Protein AF-A0A254S052-F1 (afdb_monomer)

Structure (mmCIF, N/CA/C/O backbone):
data_AF-A0A254S052-F1
#
_entry.id   AF-A0A254S052-F1
#
loop_
_atom_site.group_PDB
_atom_site.id
_atom_site.type_symbol
_atom_site.label_atom_id
_atom_site.label_alt_id
_atom_site.label_comp_id
_atom_site.label_asym_id
_atom_site.label_entity_id
_atom_site.label_seq_id
_atom_site.pdbx_PDB_ins_code
_atom_site.Cartn_x
_atom_s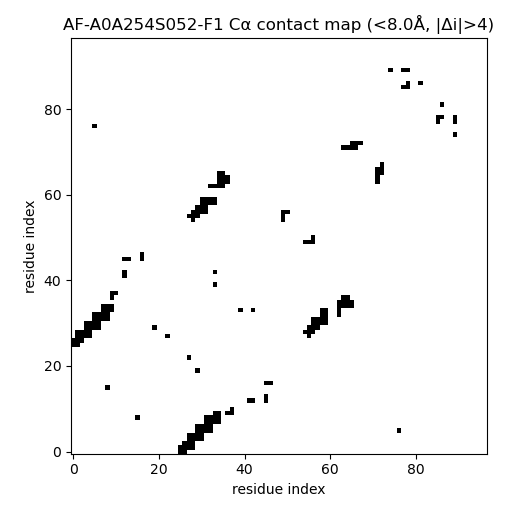ite.Cartn_y
_atom_site.Cartn_z
_atom_site.occupancy
_atom_site.B_iso_or_equiv
_atom_site.auth_seq_id
_atom_site.auth_comp_id
_atom_site.auth_asym_id
_atom_site.auth_atom_id
_atom_site.pdbx_PDB_model_num
ATOM 1 N N . MET A 1 1 ? -8.795 3.031 20.130 1.00 76.62 1 MET A N 1
ATOM 2 C CA . MET A 1 1 ? -7.618 3.847 19.743 1.00 76.62 1 MET A CA 1
ATOM 3 C C . MET A 1 1 ? -7.577 3.849 18.229 1.00 76.62 1 MET A C 1
ATOM 5 O O . MET A 1 1 ? -7.723 2.776 17.673 1.00 76.62 1 MET A O 1
ATOM 9 N N . ASN A 1 2 ? -7.426 5.002 17.571 1.00 86.44 2 ASN A N 1
ATOM 10 C CA . ASN A 1 2 ? -7.484 5.059 16.106 1.00 86.44 2 ASN A CA 1
ATOM 11 C C . ASN A 1 2 ? -6.074 5.030 15.511 1.00 86.44 2 ASN A C 1
ATOM 13 O O . ASN A 1 2 ? -5.246 5.867 15.873 1.00 86.44 2 ASN A O 1
ATOM 17 N N . ILE A 1 3 ? -5.806 4.083 14.610 1.00 90.19 3 ILE A N 1
ATOM 18 C CA . ILE A 1 3 ? -4.494 3.897 13.976 1.00 90.19 3 ILE A CA 1
ATOM 19 C C . ILE A 1 3 ? -4.668 3.843 12.460 1.00 90.19 3 ILE A C 1
ATOM 21 O O . ILE A 1 3 ? -5.500 3.103 11.947 1.00 90.19 3 ILE A O 1
ATOM 25 N N . ALA A 1 4 ? -3.848 4.607 11.740 1.00 91.00 4 ALA A N 1
ATOM 26 C CA . ALA A 1 4 ? -3.786 4.586 10.285 1.00 91.00 4 ALA A CA 1
ATOM 27 C C . ALA A 1 4 ? -2.476 3.937 9.811 1.00 91.00 4 ALA A C 1
ATOM 29 O O . ALA A 1 4 ? -1.396 4.507 9.961 1.00 91.00 4 ALA A O 1
ATOM 30 N N . PHE A 1 5 ? -2.576 2.762 9.201 1.00 92.12 5 PHE A N 1
ATOM 31 C CA . PHE A 1 5 ? -1.471 2.023 8.609 1.00 92.12 5 PHE A CA 1
ATOM 32 C C . PHE A 1 5 ? -1.298 2.411 7.140 1.00 92.12 5 PHE A C 1
ATOM 34 O O . PHE A 1 5 ? -2.215 2.260 6.337 1.00 92.12 5 PHE A O 1
ATOM 41 N N . LEU A 1 6 ? -0.106 2.876 6.767 1.00 92.94 6 LEU A N 1
ATOM 42 C CA . LEU A 1 6 ? 0.297 3.046 5.372 1.00 92.94 6 LEU A CA 1
ATOM 43 C C . LEU A 1 6 ? 1.216 1.887 4.988 1.00 92.94 6 LEU A C 1
ATOM 45 O O . LEU A 1 6 ? 2.326 1.785 5.505 1.00 92.94 6 LEU A O 1
ATOM 49 N N . ILE A 1 7 ? 0.760 1.022 4.085 1.00 93.44 7 ILE A N 1
ATOM 50 C CA . ILE A 1 7 ? 1.471 -0.202 3.707 1.00 93.44 7 ILE A CA 1
ATOM 51 C C . ILE A 1 7 ? 1.871 -0.108 2.234 1.00 93.44 7 ILE A C 1
ATOM 53 O O . ILE A 1 7 ? 1.021 0.081 1.366 1.00 93.44 7 ILE A O 1
ATOM 57 N N . SER A 1 8 ? 3.168 -0.250 1.948 1.00 93.81 8 SER A N 1
ATOM 58 C CA . SER A 1 8 ? 3.688 -0.388 0.584 1.00 93.81 8 SER A CA 1
ATOM 59 C C . SER A 1 8 ? 3.935 -1.855 0.263 1.00 93.81 8 SER A C 1
ATOM 61 O O . SER A 1 8 ? 4.650 -2.533 1.001 1.00 93.81 8 SER A O 1
ATOM 63 N N . VAL A 1 9 ? 3.373 -2.339 -0.841 1.00 95.00 9 VAL A N 1
ATOM 64 C CA . VAL A 1 9 ? 3.531 -3.721 -1.300 1.00 95.00 9 VAL A CA 1
ATOM 65 C C . VAL A 1 9 ? 3.858 -3.781 -2.787 1.00 95.00 9 VAL A C 1
ATOM 67 O O . VAL A 1 9 ? 3.458 -2.929 -3.578 1.00 95.00 9 VAL A O 1
ATOM 70 N N . TYR A 1 10 ? 4.579 -4.825 -3.179 1.00 94.19 10 TYR A N 1
ATOM 71 C CA . TYR A 1 10 ? 4.869 -5.126 -4.585 1.00 94.19 10 TYR A CA 1
ATOM 72 C C . TYR A 1 10 ? 4.836 -6.634 -4.887 1.00 94.19 10 TYR A C 1
ATOM 74 O O . TYR A 1 10 ? 5.060 -7.043 -6.020 1.00 94.19 10 TYR A O 1
ATOM 82 N N . LYS A 1 11 ? 4.591 -7.487 -3.887 1.00 93.44 11 LYS A N 1
ATOM 83 C CA . LYS A 1 11 ? 4.544 -8.944 -4.045 1.00 93.44 11 LYS A CA 1
ATOM 84 C C . LYS A 1 11 ? 3.634 -9.573 -2.995 1.00 93.44 11 LYS A C 1
ATOM 86 O O . LYS A 1 11 ? 3.364 -8.939 -1.981 1.00 93.44 11 LYS A O 1
ATOM 91 N N . ASP A 1 12 ? 3.227 -10.810 -3.265 1.00 94.12 12 ASP A N 1
ATOM 92 C CA . ASP A 1 12 ? 2.530 -11.715 -2.341 1.00 94.12 12 ASP A CA 1
ATOM 93 C C . ASP A 1 12 ? 1.259 -11.127 -1.676 1.00 94.12 12 ASP A C 1
ATOM 95 O O . ASP A 1 12 ? 1.276 -10.689 -0.521 1.00 94.12 12 ASP A O 1
ATOM 99 N N . PRO A 1 13 ? 0.114 -11.142 -2.385 1.00 94.19 13 PRO A N 1
ATOM 100 C CA . PRO A 1 13 ? -1.170 -10.723 -1.823 1.00 94.19 13 PRO A CA 1
ATOM 101 C C . PRO A 1 13 ? -1.612 -11.550 -0.602 1.00 94.19 13 PRO A C 1
ATOM 103 O O . PRO A 1 13 ? -2.269 -11.021 0.295 1.00 94.19 13 PRO A O 1
ATOM 106 N N . ALA A 1 14 ? -1.239 -12.832 -0.520 1.00 94.12 14 ALA A N 1
ATOM 107 C CA . ALA A 1 14 ? -1.617 -13.684 0.608 1.00 94.12 14 ALA A CA 1
ATOM 108 C C . ALA A 1 14 ? -0.922 -13.232 1.901 1.00 94.12 14 ALA A C 1
ATOM 110 O O . ALA A 1 14 ? -1.556 -13.166 2.961 1.00 94.12 14 ALA A O 1
ATOM 111 N N . GLN A 1 15 ? 0.354 -12.842 1.812 1.00 95.44 15 GLN A N 1
ATOM 112 C CA . GLN A 1 15 ? 1.068 -12.223 2.927 1.00 95.44 15 GLN A CA 1
ATOM 113 C C . GLN A 1 15 ? 0.400 -10.916 3.369 1.00 95.44 15 GLN A C 1
ATOM 115 O O . GLN A 1 15 ? 0.238 -10.706 4.574 1.00 95.44 15 GLN A O 1
ATOM 120 N N . LEU A 1 16 ? -0.009 -10.058 2.426 1.00 94.88 16 LEU A N 1
ATOM 121 C CA . LEU A 1 16 ? -0.705 -8.813 2.760 1.00 94.88 16 LEU A CA 1
ATOM 122 C C . LEU A 1 16 ? -2.016 -9.090 3.509 1.00 94.88 16 LEU A C 1
ATOM 124 O O . LEU A 1 16 ? -2.253 -8.481 4.552 1.00 94.88 16 LEU A O 1
ATOM 128 N N . LYS A 1 17 ? -2.826 -10.049 3.041 1.00 93.25 17 LYS A N 1
ATOM 129 C CA . LYS A 1 17 ? -4.052 -10.460 3.743 1.00 93.25 17 LYS A CA 1
ATOM 130 C C . LYS A 1 17 ? -3.753 -10.914 5.172 1.00 93.25 17 LYS A C 1
ATOM 132 O O . LYS A 1 17 ? -4.406 -10.468 6.113 1.00 93.25 17 LYS A O 1
ATOM 137 N N . ARG A 1 18 ? -2.733 -11.761 5.355 1.00 94.62 18 ARG A N 1
ATOM 138 C CA . ARG A 1 18 ? -2.329 -12.242 6.686 1.00 94.62 18 ARG A CA 1
ATOM 139 C C . ARG A 1 18 ? -1.893 -11.098 7.605 1.00 94.62 18 ARG A C 1
ATOM 141 O O . ARG A 1 18 ? -2.220 -11.123 8.786 1.00 94.62 18 ARG A O 1
ATOM 148 N N . LEU A 1 19 ? -1.178 -10.108 7.070 1.00 94.88 19 LEU A N 1
ATOM 149 C CA . LEU A 1 19 ? -0.753 -8.925 7.819 1.00 94.88 19 LEU A CA 1
ATOM 150 C C . LEU A 1 19 ? -1.949 -8.076 8.263 1.00 94.88 19 LEU A C 1
ATOM 152 O O . LEU A 1 19 ? -2.043 -7.739 9.438 1.00 94.88 19 LEU A O 1
ATOM 156 N N . ILE A 1 20 ? -2.870 -7.765 7.348 1.00 92.44 20 ILE A N 1
ATOM 157 C CA . ILE A 1 20 ? -4.077 -6.985 7.666 1.00 92.44 20 ILE A CA 1
ATOM 158 C C . ILE A 1 20 ? -4.895 -7.703 8.743 1.00 92.44 20 ILE A C 1
ATOM 160 O O . ILE A 1 20 ? -5.268 -7.085 9.735 1.00 92.44 20 ILE A O 1
ATOM 164 N N . ASN A 1 21 ? -5.082 -9.018 8.612 1.00 91.50 21 ASN A N 1
ATOM 165 C CA . ASN A 1 21 ? -5.823 -9.811 9.592 1.00 91.50 21 ASN A CA 1
ATOM 166 C C . ASN A 1 21 ? -5.180 -9.835 10.984 1.00 91.50 21 ASN A C 1
ATOM 168 O O . ASN A 1 21 ? -5.894 -9.998 11.969 1.00 91.50 21 ASN A O 1
ATOM 172 N N . ALA A 1 22 ? -3.856 -9.692 11.072 1.00 93.12 22 ALA A N 1
ATOM 173 C CA . ALA A 1 22 ? -3.142 -9.628 12.346 1.00 93.12 22 ALA A CA 1
ATOM 174 C C . ALA A 1 22 ? -3.179 -8.230 12.986 1.00 93.12 22 ALA A C 1
ATOM 176 O O . ALA A 1 22 ? -3.012 -8.112 14.196 1.00 93.12 22 ALA A O 1
ATOM 177 N N . LEU A 1 23 ? -3.355 -7.180 12.179 1.00 91.81 23 LEU A N 1
ATOM 178 C CA . LEU A 1 23 ? -3.343 -5.786 12.631 1.00 91.81 23 LEU A CA 1
ATOM 179 C C . LEU A 1 23 ? -4.742 -5.199 12.841 1.00 91.81 23 LEU A C 1
ATOM 181 O O . LEU A 1 23 ? -4.866 -4.165 13.490 1.00 91.81 23 LEU A O 1
ATOM 185 N N . GLN A 1 24 ? -5.775 -5.796 12.247 1.00 89.38 24 GLN A N 1
ATOM 186 C CA . GLN A 1 24 ? -7.137 -5.277 12.326 1.00 89.38 24 GLN A CA 1
ATOM 187 C C . GLN A 1 24 ? -7.679 -5.293 13.762 1.00 89.38 24 GLN A C 1
ATOM 189 O O . GLN A 1 24 ? -7.416 -6.199 14.551 1.00 89.38 24 GLN A O 1
ATOM 194 N N . GLY A 1 25 ? -8.482 -4.284 14.070 1.00 86.62 25 GLY A N 1
ATOM 195 C CA . GLY A 1 25 ? -9.165 -4.086 15.342 1.00 86.62 25 GLY A CA 1
ATOM 196 C C . GLY A 1 25 ? -9.905 -2.751 15.316 1.00 86.62 25 GLY A C 1
ATOM 197 O O . GLY A 1 25 ? -9.784 -1.993 14.346 1.00 86.62 25 GLY A O 1
ATOM 198 N N . ASP A 1 26 ? -10.647 -2.443 16.375 1.00 85.88 26 ASP A N 1
ATOM 199 C CA . ASP A 1 26 ? -11.459 -1.226 16.449 1.00 85.88 26 ASP A CA 1
ATOM 200 C C . ASP A 1 26 ? -10.623 0.044 16.218 1.00 85.88 26 ASP A C 1
ATOM 202 O O . ASP A 1 26 ? -9.646 0.307 16.924 1.00 85.88 26 ASP A O 1
ATOM 206 N N . GLY A 1 27 ? -11.020 0.848 15.224 1.00 84.94 27 GLY A N 1
ATOM 207 C CA . GLY A 1 27 ? -10.337 2.096 14.856 1.00 84.94 27 GLY A CA 1
ATOM 208 C C . GLY A 1 27 ? -9.097 1.928 13.966 1.00 84.94 27 GLY A C 1
ATOM 209 O O . GLY A 1 27 ? -8.342 2.887 13.786 1.00 84.94 27 GLY A O 1
ATOM 210 N N . SER A 1 28 ? -8.857 0.735 13.413 1.00 88.56 28 SER A N 1
ATOM 211 C CA . SER A 1 28 ? -7.755 0.490 12.473 1.00 88.56 28 SER A CA 1
ATOM 212 C C . SER A 1 28 ? -8.147 0.832 11.035 1.00 88.56 28 SER A C 1
ATOM 214 O O . SER A 1 28 ? -9.139 0.326 10.515 1.00 88.56 28 SER A O 1
ATOM 216 N N . HIS A 1 29 ? -7.329 1.646 10.370 1.00 89.12 29 HIS A N 1
ATOM 217 C CA . HIS A 1 29 ? -7.491 2.037 8.970 1.00 89.12 29 HIS A CA 1
ATOM 218 C C . HIS A 1 29 ? -6.235 1.692 8.171 1.00 89.12 29 HIS A C 1
ATOM 220 O O . HIS A 1 29 ? -5.122 1.974 8.603 1.00 89.12 29 HIS A O 1
ATOM 226 N N . PHE A 1 30 ? -6.395 1.136 6.979 1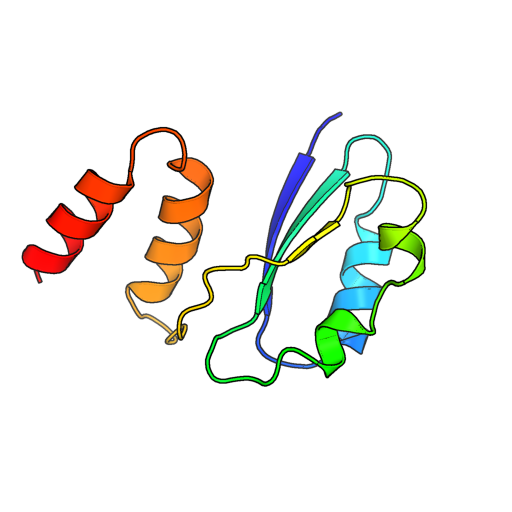.00 90.31 30 PHE A N 1
ATOM 227 C CA . PHE A 1 30 ? -5.331 0.621 6.131 1.00 90.31 30 PHE A CA 1
ATOM 228 C C . PHE A 1 30 ? -5.335 1.348 4.787 1.00 90.31 30 PHE A C 1
ATOM 230 O O . PHE A 1 30 ? -6.322 1.343 4.055 1.00 90.31 30 PHE A O 1
ATOM 237 N N . PHE A 1 31 ? -4.201 1.944 4.440 1.00 91.50 31 PHE A N 1
ATOM 238 C CA . PHE A 1 31 ? -3.937 2.576 3.156 1.00 91.50 31 PHE A CA 1
ATOM 239 C C . PHE A 1 31 ? -2.881 1.764 2.422 1.00 91.50 31 PHE A C 1
ATOM 241 O O . PHE A 1 31 ? -1.712 1.752 2.814 1.00 91.50 31 PHE A O 1
ATOM 248 N N . ILE A 1 32 ? -3.289 1.083 1.357 1.00 92.06 32 ILE A N 1
ATOM 249 C CA . ILE A 1 32 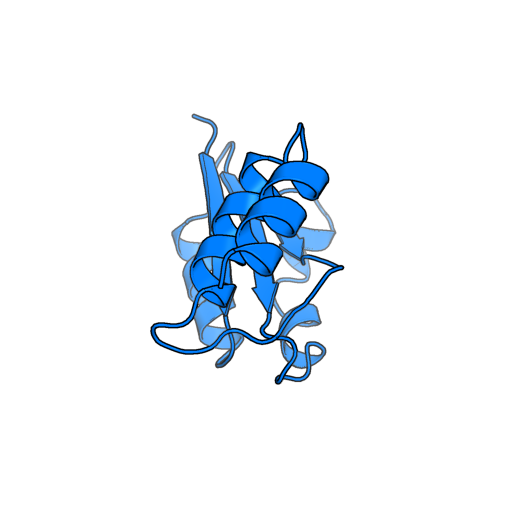? -2.436 0.147 0.634 1.00 92.06 32 ILE A CA 1
ATOM 250 C C . ILE A 1 32 ? -1.936 0.794 -0.652 1.00 92.06 32 ILE A C 1
ATOM 252 O O . ILE A 1 32 ? -2.704 1.105 -1.565 1.00 92.06 32 ILE A O 1
ATOM 256 N N . HIS A 1 33 ? -0.625 0.973 -0.747 1.00 93.62 33 HIS A N 1
ATOM 257 C CA . HIS A 1 33 ? 0.045 1.310 -1.992 1.00 93.62 33 HIS A CA 1
ATOM 258 C C . HIS A 1 33 ? 0.605 0.046 -2.626 1.00 93.62 33 HIS A C 1
ATOM 260 O O . HIS A 1 33 ? 1.510 -0.579 -2.080 1.00 93.62 33 HIS A O 1
ATOM 266 N N . VAL A 1 34 ? 0.074 -0.301 -3.795 1.00 94.31 34 VAL A N 1
ATOM 267 C CA . VAL A 1 34 ? 0.663 -1.322 -4.660 1.00 94.31 34 VAL A CA 1
ATOM 268 C C . VAL A 1 34 ? 1.604 -0.626 -5.637 1.00 94.31 34 VAL A C 1
ATOM 270 O O . VAL A 1 34 ? 1.209 0.339 -6.302 1.00 94.31 34 VAL A O 1
ATOM 273 N N . ASP A 1 35 ? 2.846 -1.099 -5.731 1.00 94.44 35 ASP A N 1
ATOM 274 C CA . ASP A 1 35 ? 3.826 -0.565 -6.676 1.00 94.44 35 ASP A CA 1
ATOM 275 C C . ASP A 1 35 ? 3.248 -0.555 -8.105 1.00 94.44 35 ASP A C 1
ATOM 277 O O . ASP A 1 35 ? 2.616 -1.511 -8.558 1.00 94.44 35 ASP A O 1
ATOM 281 N N . LYS A 1 36 ? 3.447 0.550 -8.836 1.00 94.62 36 LYS A N 1
ATOM 282 C CA . LYS A 1 36 ? 2.936 0.700 -10.210 1.00 94.62 36 LYS A CA 1
ATOM 283 C C . LYS A 1 36 ? 3.515 -0.331 -11.184 1.00 94.62 36 LYS A C 1
ATOM 285 O O . LYS A 1 36 ? 2.884 -0.602 -12.199 1.00 94.62 36 LYS A O 1
ATOM 290 N N . LYS A 1 37 ? 4.695 -0.882 -10.895 1.00 94.25 37 LYS A N 1
ATOM 291 C CA . LYS A 1 37 ? 5.350 -1.916 -11.711 1.00 94.25 37 LYS A CA 1
ATOM 292 C C . LYS A 1 37 ? 4.625 -3.265 -11.661 1.00 94.25 37 LYS A C 1
ATOM 294 O O . LYS A 1 37 ? 4.984 -4.155 -12.419 1.00 94.25 37 LYS A O 1
ATOM 299 N N . VAL A 1 38 ? 3.654 -3.426 -10.762 1.00 93.56 38 VAL A N 1
ATOM 300 C CA . VAL A 1 38 ? 2.986 -4.699 -10.484 1.00 93.56 38 VAL A CA 1
ATOM 301 C C . VAL A 1 38 ? 1.506 -4.591 -10.844 1.00 93.56 38 VAL A C 1
ATOM 303 O O . VAL A 1 38 ? 0.880 -3.536 -10.669 1.00 93.56 38 VAL A O 1
ATOM 306 N N . ASP A 1 39 ? 0.943 -5.679 -11.367 1.00 92.19 39 ASP A N 1
ATOM 307 C CA . ASP A 1 39 ? -0.497 -5.785 -11.576 1.00 92.19 39 ASP A CA 1
ATOM 308 C C . ASP A 1 39 ? -1.224 -5.763 -10.223 1.00 92.19 39 ASP A C 1
ATOM 310 O O . ASP A 1 39 ? -0.863 -6.461 -9.277 1.00 92.19 39 ASP A O 1
ATOM 314 N N . ILE A 1 40 ? -2.242 -4.913 -10.124 1.00 93.12 40 ILE A N 1
ATOM 315 C CA . ILE A 1 40 ? -3.021 -4.739 -8.901 1.00 93.12 40 ILE A CA 1
ATOM 316 C C . ILE A 1 40 ? -4.123 -5.793 -8.771 1.00 93.12 40 ILE A C 1
ATOM 318 O O . ILE A 1 40 ? -4.618 -6.005 -7.667 1.00 93.12 40 ILE A O 1
ATOM 322 N N . SER A 1 41 ? -4.503 -6.467 -9.859 1.00 92.19 41 SER A N 1
ATOM 323 C CA . SER A 1 41 ? -5.681 -7.341 -9.907 1.00 92.19 41 SER A CA 1
ATOM 324 C C . SER A 1 41 ? -5.679 -8.397 -8.797 1.00 92.19 41 SER A C 1
ATOM 326 O O . SER A 1 41 ? -6.677 -8.565 -8.098 1.00 92.19 41 SER A O 1
ATOM 328 N N . SER A 1 42 ? -4.527 -9.027 -8.543 1.00 90.94 42 SER A N 1
ATOM 329 C CA . SER A 1 42 ? -4.370 -10.027 -7.479 1.00 90.94 42 SER A CA 1
ATOM 330 C C . SER A 1 42 ? -4.497 -9.451 -6.064 1.00 90.94 42 SER A C 1
ATOM 332 O O . SER A 1 42 ? -4.828 -10.178 -5.135 1.00 90.94 42 SER A O 1
ATOM 334 N N . PHE A 1 43 ? -4.219 -8.1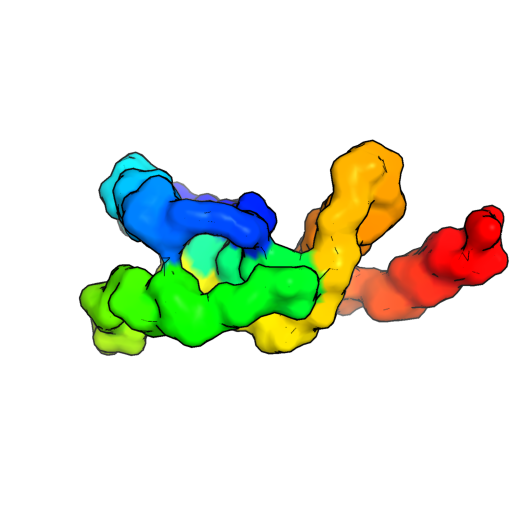59 -5.879 1.00 91.44 43 PHE A N 1
ATOM 335 C CA . PHE A 1 43 ? -4.400 -7.464 -4.604 1.00 91.44 43 PHE A CA 1
ATOM 336 C C . PHE A 1 43 ? -5.851 -7.010 -4.414 1.00 91.44 43 PHE A C 1
ATOM 338 O O . PHE A 1 43 ? -6.370 -7.078 -3.312 1.00 91.44 43 PHE A O 1
ATOM 345 N N . LEU A 1 44 ? -6.556 -6.612 -5.472 1.00 88.75 44 LEU A N 1
ATOM 346 C CA . LEU A 1 44 ? -7.969 -6.226 -5.349 1.00 88.75 44 LEU A CA 1
ATOM 347 C C . LEU A 1 44 ? -8.883 -7.401 -4.976 1.00 88.75 44 LEU A C 1
ATOM 349 O O . LEU A 1 44 ? -9.963 -7.197 -4.439 1.00 88.75 44 LEU A O 1
ATOM 353 N N . GLN A 1 45 ? -8.450 -8.627 -5.265 1.00 87.75 45 GLN A N 1
ATOM 354 C CA . GLN A 1 45 ? -9.199 -9.843 -4.951 1.00 87.75 45 GLN A CA 1
ATOM 355 C C . GLN A 1 45 ? -8.979 -10.344 -3.518 1.00 87.75 45 GLN A C 1
ATOM 357 O O . GLN A 1 45 ? -9.730 -11.204 -3.054 1.00 87.75 45 GLN A O 1
ATOM 362 N N . ILE A 1 46 ? -7.960 -9.844 -2.808 1.00 82.19 46 ILE A N 1
ATOM 363 C CA . ILE A 1 46 ? -7.783 -10.187 -1.396 1.00 82.19 46 ILE A CA 1
ATOM 364 C C . ILE A 1 46 ? -8.674 -9.298 -0.531 1.00 82.19 46 ILE A C 1
ATOM 366 O O . ILE A 1 46 ? -8.928 -8.145 -0.861 1.00 82.19 46 ILE A O 1
ATOM 370 N N . CYS A 1 47 ? -9.096 -9.833 0.613 1.00 74.44 47 CYS A N 1
ATOM 371 C CA . CYS A 1 47 ? -9.887 -9.108 1.608 1.00 74.44 47 CYS A CA 1
ATOM 372 C C . CYS A 1 47 ? -11.288 -8.629 1.136 1.00 74.44 47 CYS A C 1
ATOM 374 O O . CYS A 1 47 ? -11.669 -7.513 1.495 1.00 74.44 47 CYS A O 1
ATOM 376 N N . PRO A 1 48 ? -12.090 -9.430 0.393 1.00 74.38 48 PRO A N 1
ATOM 377 C CA . PRO A 1 48 ? -13.460 -9.048 0.010 1.00 74.38 48 PRO A CA 1
ATOM 378 C C . PRO A 1 48 ? -14.337 -8.669 1.212 1.00 74.38 48 PRO A C 1
ATOM 380 O O . PRO A 1 48 ? -15.164 -7.767 1.114 1.00 74.38 48 PRO A O 1
ATOM 383 N N . GLU A 1 49 ? -14.107 -9.302 2.362 1.00 68.12 49 GLU A N 1
ATOM 384 C CA . GLU A 1 49 ? -14.802 -9.035 3.620 1.00 68.12 49 GLU A CA 1
ATOM 385 C C . GLU A 1 49 ? -14.617 -7.591 4.133 1.00 68.12 49 GLU A C 1
ATOM 387 O O . GLU A 1 49 ? -15.521 -7.029 4.744 1.00 68.12 49 GLU A O 1
ATOM 392 N N . PHE A 1 50 ? -13.491 -6.941 3.818 1.00 66.06 50 PHE A N 1
ATOM 393 C CA . PHE A 1 50 ? -13.214 -5.560 4.235 1.00 66.06 50 PHE A CA 1
ATOM 394 C C . PHE A 1 50 ? -13.869 -4.515 3.329 1.00 66.06 50 PHE A C 1
ATOM 396 O O . PHE A 1 50 ? -13.895 -3.337 3.674 1.00 66.06 50 PHE A O 1
ATOM 403 N N . HIS A 1 51 ? -14.385 -4.921 2.168 1.00 60.56 51 HIS A N 1
ATOM 404 C CA . HIS A 1 51 ? -15.074 -4.019 1.249 1.00 60.56 51 HIS A CA 1
ATOM 405 C C . HIS A 1 51 ? -16.564 -3.854 1.582 1.00 60.56 51 HIS A C 1
ATOM 407 O O . HIS A 1 51 ? -17.163 -2.872 1.150 1.00 60.56 51 HIS A O 1
ATOM 413 N N . ALA A 1 52 ? -17.151 -4.793 2.334 1.00 52.94 52 ALA A N 1
ATOM 414 C CA . ALA A 1 52 ? -18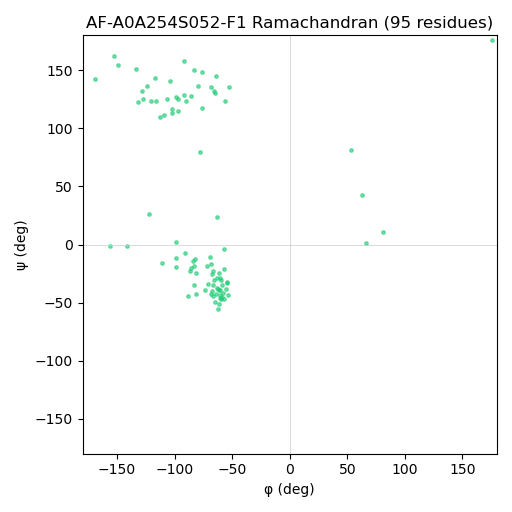.587 -4.842 2.598 1.00 52.94 52 ALA A CA 1
ATOM 415 C C . ALA A 1 52 ? -19.015 -4.034 3.835 1.00 52.94 52 ALA A C 1
ATOM 417 O O . ALA A 1 52 ? -19.988 -3.291 3.755 1.00 52.94 52 ALA A O 1
ATOM 418 N N . ASP A 1 53 ? -18.276 -4.141 4.947 1.00 49.31 53 ASP A N 1
ATOM 419 C CA . ASP A 1 53 ? -18.812 -3.728 6.255 1.00 49.31 53 ASP A CA 1
ATOM 420 C C . ASP A 1 53 ? -18.184 -2.476 6.877 1.00 49.31 53 ASP A C 1
ATOM 422 O O . ASP A 1 53 ? -18.779 -1.908 7.788 1.00 49.31 53 ASP A O 1
ATOM 426 N N . ASN A 1 54 ? -17.020 -1.992 6.428 1.00 50.16 54 ASN A N 1
ATOM 427 C CA . ASN A 1 54 ? -16.466 -0.718 6.906 1.00 50.16 54 ASN A CA 1
ATOM 428 C C . ASN A 1 54 ? -15.270 -0.266 6.058 1.00 50.16 54 ASN A C 1
ATOM 430 O O . ASN A 1 54 ? -14.431 -1.077 5.684 1.00 50.16 54 ASN A O 1
ATOM 434 N N . GLN A 1 55 ? -15.149 1.047 5.821 1.00 59.38 55 GLN A N 1
ATOM 435 C CA . GLN A 1 55 ? -14.108 1.738 5.026 1.00 59.38 55 GLN A CA 1
ATOM 436 C C . GLN A 1 55 ? -12.666 1.614 5.579 1.00 59.38 55 GLN A C 1
ATOM 438 O O . GLN A 1 55 ? -11.800 2.457 5.332 1.00 59.38 55 GLN A O 1
ATOM 443 N N . SER A 1 56 ? -12.384 0.576 6.357 1.00 76.69 56 SER A N 1
ATOM 444 C CA . SER A 1 56 ? -11.126 0.330 7.050 1.00 76.69 56 SER A CA 1
ATOM 445 C C . SER A 1 56 ? -9.980 0.009 6.097 1.00 76.69 56 SER A C 1
ATOM 447 O O . SER A 1 56 ? -8.837 0.106 6.513 1.00 76.69 56 SER A O 1
ATOM 449 N N . LEU A 1 57 ? -10.237 -0.353 4.835 1.00 87.75 57 LEU A N 1
ATOM 450 C CA . LEU A 1 57 ? -9.201 -0.672 3.851 1.00 87.75 57 LEU A CA 1
ATOM 451 C C . LEU A 1 57 ? -9.391 0.144 2.571 1.00 87.75 57 LEU A C 1
ATOM 453 O O . LEU A 1 57 ? -10.442 0.116 1.940 1.00 87.75 57 LEU A O 1
ATOM 457 N N . THR A 1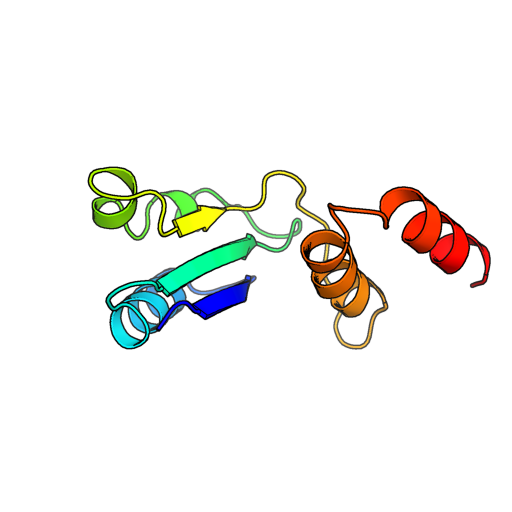 58 ? -8.350 0.869 2.166 1.00 88.69 58 THR A N 1
ATOM 458 C CA . THR A 1 58 ? -8.339 1.700 0.957 1.00 88.69 58 THR A CA 1
ATOM 459 C C . THR A 1 58 ? -7.078 1.443 0.139 1.00 88.69 58 THR A C 1
ATOM 461 O O . THR A 1 58 ? -5.962 1.673 0.609 1.00 88.69 58 THR A O 1
ATOM 464 N N . TYR A 1 59 ? -7.241 1.038 -1.120 1.00 89.25 59 TYR A N 1
ATOM 465 C CA . TYR A 1 59 ? -6.148 1.020 -2.094 1.00 89.25 59 TYR A CA 1
ATOM 466 C C . TYR A 1 59 ? -5.904 2.425 -2.652 1.00 89.25 59 TYR A C 1
ATOM 468 O O . TYR A 1 59 ? -6.841 3.147 -2.987 1.00 89.25 59 TYR A O 1
ATOM 476 N N . LEU A 1 60 ? -4.640 2.835 -2.768 1.00 88.94 60 LEU A N 1
ATOM 477 C CA . LEU A 1 60 ? -4.300 4.145 -3.322 1.00 88.94 60 LEU A CA 1
ATOM 478 C C . LEU A 1 60 ? -4.450 4.153 -4.850 1.00 88.94 60 LEU A C 1
ATOM 480 O O . LEU A 1 60 ? -3.689 3.487 -5.553 1.00 88.94 60 LEU A O 1
ATOM 484 N N . GLU A 1 61 ? -5.359 4.983 -5.366 1.00 85.19 61 GLU A N 1
ATOM 485 C CA . GLU A 1 61 ? -5.592 5.150 -6.810 1.00 85.19 61 GLU A CA 1
ATOM 486 C C . GLU A 1 61 ? -4.336 5.638 -7.555 1.00 85.19 61 GLU A C 1
ATOM 488 O O . GLU A 1 61 ? -3.927 5.082 -8.578 1.00 85.19 61 GLU A O 1
ATOM 493 N N . LYS A 1 62 ? -3.667 6.671 -7.019 1.00 86.94 62 LYS A N 1
ATOM 494 C CA . LYS A 1 62 ? -2.442 7.243 -7.601 1.00 86.94 62 LYS A CA 1
ATOM 495 C C . LYS A 1 62 ? -1.221 6.366 -7.287 1.00 86.94 62 LYS A C 1
ATOM 497 O O . LYS A 1 62 ? -0.404 6.697 -6.422 1.00 86.94 62 LYS A O 1
ATOM 502 N N . ARG A 1 63 ? -1.053 5.276 -8.040 1.00 90.69 63 ARG A N 1
ATOM 503 C CA . ARG A 1 63 ? 0.133 4.399 -7.979 1.00 90.69 63 ARG A CA 1
ATOM 504 C C . ARG A 1 63 ? 1.345 5.015 -8.685 1.00 90.69 63 ARG A C 1
ATOM 506 O O . ARG A 1 63 ? 1.225 5.740 -9.672 1.00 90.69 63 ARG A O 1
ATOM 513 N N . PHE A 1 64 ? 2.541 4.712 -8.194 1.00 91.50 64 PHE A N 1
ATOM 514 C CA . PHE A 1 64 ? 3.817 5.125 -8.796 1.00 91.50 64 PHE A CA 1
ATOM 515 C C . PHE A 1 64 ? 4.892 4.069 -8.502 1.00 91.50 64 PHE A C 1
ATOM 517 O O . PHE A 1 64 ? 4.733 3.322 -7.534 1.00 91.50 64 PHE A O 1
ATOM 524 N N . PRO A 1 65 ? 5.942 3.957 -9.337 1.00 92.62 65 PRO A N 1
ATOM 525 C CA . PRO A 1 65 ? 6.993 2.973 -9.115 1.00 92.62 65 PRO A CA 1
ATOM 526 C C . PRO A 1 65 ? 7.796 3.336 -7.866 1.00 92.62 65 PRO A C 1
ATOM 528 O O . PRO A 1 65 ? 8.163 4.502 -7.682 1.00 92.62 65 PRO A O 1
ATOM 531 N N . VAL A 1 66 ? 8.077 2.344 -7.023 1.00 90.81 66 VAL A N 1
ATOM 532 C CA . VAL A 1 66 ? 8.936 2.497 -5.849 1.00 90.81 66 VAL A CA 1
ATOM 533 C C . VAL A 1 66 ? 10.274 1.822 -6.124 1.00 90.81 66 VAL A C 1
ATOM 535 O O . VAL A 1 66 ? 10.363 0.652 -6.500 1.00 90.81 66 VAL A O 1
ATOM 538 N N . TYR A 1 67 ? 11.342 2.594 -5.965 1.00 89.94 67 TYR A N 1
ATOM 539 C CA . TYR A 1 67 ? 12.716 2.137 -6.090 1.00 89.94 67 TYR A CA 1
ATOM 540 C C . TYR A 1 67 ? 13.337 1.981 -4.710 1.00 89.94 67 TYR A C 1
ATOM 542 O O . TYR A 1 67 ? 13.109 2.785 -3.799 1.00 89.94 67 TYR A O 1
ATOM 550 N N . TRP A 1 68 ? 14.123 0.924 -4.554 1.00 87.31 68 TRP A N 1
ATOM 551 C CA . TRP A 1 68 ? 14.870 0.691 -3.331 1.00 87.31 68 TRP A CA 1
ATOM 552 C C . TRP A 1 68 ? 15.929 1.789 -3.151 1.00 87.31 68 TRP A C 1
ATOM 554 O O . TRP A 1 68 ? 16.587 2.160 -4.117 1.00 87.31 68 TRP A O 1
ATOM 564 N N . GLY A 1 69 ? 16.013 2.384 -1.957 1.00 86.12 69 GLY A N 1
ATOM 565 C CA . GLY A 1 69 ? 16.869 3.548 -1.681 1.00 86.12 69 GLY A CA 1
ATOM 566 C C . GLY A 1 69 ? 16.482 4.845 -2.412 1.00 86.12 69 GLY A C 1
ATOM 567 O O . GLY A 1 69 ? 17.161 5.853 -2.262 1.00 86.12 69 GLY A O 1
ATOM 568 N N . GLY A 1 70 ? 15.404 4.846 -3.205 1.00 86.12 70 GLY A N 1
ATOM 569 C CA . GLY A 1 70 ? 15.010 5.985 -4.031 1.00 86.12 70 GLY A CA 1
ATOM 570 C C . GLY A 1 70 ? 14.028 6.943 -3.353 1.00 86.12 70 GLY A C 1
ATOM 571 O O . GLY A 1 70 ? 13.223 6.558 -2.499 1.00 86.12 70 GLY A O 1
ATOM 572 N N . PHE A 1 71 ? 13.994 8.190 -3.836 1.00 86.38 71 PHE A N 1
ATOM 573 C CA . PHE A 1 71 ? 13.088 9.248 -3.357 1.00 86.38 71 PHE A CA 1
ATOM 574 C C . PHE A 1 71 ? 11.593 8.887 -3.450 1.00 86.38 71 PHE A C 1
ATOM 576 O O . PHE A 1 71 ? 10.753 9.426 -2.729 1.00 86.38 71 PHE A O 1
ATOM 583 N N . SER A 1 72 ? 11.236 7.926 -4.305 1.00 83.44 72 SER A N 1
ATOM 584 C CA . SER A 1 72 ? 9.880 7.379 -4.398 1.00 83.44 72 SER A CA 1
ATOM 585 C C . SER A 1 72 ? 9.338 6.868 -3.058 1.00 83.44 72 SER A C 1
ATOM 587 O O . SER A 1 72 ? 8.142 7.004 -2.813 1.00 83.44 72 SER A O 1
ATOM 589 N N . GLN A 1 73 ? 10.185 6.328 -2.173 1.00 84.06 73 GLN A N 1
ATOM 590 C CA . GLN A 1 73 ? 9.737 5.859 -0.854 1.00 84.06 73 GLN A CA 1
ATOM 591 C C . GLN A 1 73 ? 9.279 7.027 0.027 1.00 84.06 73 GLN A C 1
ATOM 593 O O . GLN A 1 73 ? 8.192 6.992 0.598 1.00 84.06 73 GLN A O 1
ATOM 598 N N . PHE A 1 74 ? 10.045 8.118 0.048 1.00 85.75 74 PHE A N 1
ATOM 599 C CA . PHE A 1 74 ? 9.657 9.347 0.744 1.00 85.75 74 PHE A CA 1
ATOM 600 C C . PHE A 1 74 ? 8.401 9.970 0.142 1.00 85.75 74 PHE A C 1
ATOM 602 O O . PHE A 1 74 ? 7.535 10.452 0.871 1.00 85.75 74 PHE A O 1
ATOM 609 N N . LYS A 1 75 ? 8.254 9.910 -1.187 1.00 82.12 75 LYS A N 1
ATOM 610 C CA . LYS A 1 75 ? 7.060 10.399 -1.885 1.00 82.12 75 LYS A CA 1
ATOM 611 C C . LYS A 1 75 ? 5.786 9.691 -1.421 1.00 82.12 75 LYS A C 1
ATOM 613 O O . LYS A 1 75 ? 4.742 10.339 -1.359 1.00 82.12 75 LYS A O 1
ATOM 618 N N . LEU A 1 76 ? 5.860 8.401 -1.084 1.00 81.62 76 LEU A N 1
ATOM 619 C CA . LEU A 1 76 ? 4.729 7.644 -0.542 1.00 81.62 76 LEU A CA 1
ATOM 620 C C . LEU A 1 76 ? 4.246 8.223 0.784 1.00 81.62 76 LEU A C 1
ATOM 622 O O . LEU A 1 76 ? 3.063 8.528 0.931 1.00 81.62 76 LEU A O 1
ATOM 626 N N . ILE A 1 77 ? 5.186 8.423 1.705 1.00 79.44 77 ILE A N 1
ATOM 627 C CA . ILE A 1 77 ? 4.922 8.988 3.026 1.00 79.44 77 ILE A CA 1
ATOM 628 C C . ILE A 1 77 ? 4.388 10.418 2.856 1.00 79.44 77 ILE A C 1
ATOM 630 O O . ILE A 1 77 ? 3.267 10.724 3.260 1.00 79.44 77 ILE A O 1
ATOM 634 N N . ALA A 1 78 ? 5.126 11.280 2.154 1.00 76.50 78 ALA A N 1
ATOM 635 C CA . ALA A 1 78 ? 4.778 12.689 1.992 1.00 76.50 78 ALA A CA 1
ATOM 636 C C . ALA A 1 78 ? 3.393 12.906 1.357 1.00 76.50 78 ALA A C 1
ATOM 638 O O . ALA A 1 78 ? 2.635 13.753 1.826 1.00 76.50 78 ALA A O 1
ATOM 639 N N . ARG A 1 79 ? 3.026 12.130 0.324 1.00 71.88 79 ARG A N 1
ATOM 640 C CA . ARG A 1 79 ? 1.729 12.280 -0.361 1.00 71.88 79 ARG A CA 1
ATOM 641 C C . ARG A 1 79 ? 0.538 12.021 0.545 1.00 71.88 79 ARG A C 1
ATOM 643 O O . ARG A 1 79 ? -0.470 12.702 0.391 1.00 71.88 79 ARG A O 1
ATOM 650 N N . LYS A 1 80 ? 0.626 11.042 1.450 1.00 68.81 80 LYS A N 1
ATOM 651 C CA . LYS A 1 80 ? -0.497 10.723 2.336 1.00 68.81 80 LYS A CA 1
ATOM 652 C C . LYS A 1 80 ? -0.554 11.666 3.530 1.00 68.81 80 LYS A C 1
ATOM 654 O O . LYS A 1 80 ? -1.630 12.153 3.854 1.00 68.81 80 LYS A O 1
ATOM 659 N N . PHE A 1 81 ? 0.593 11.969 4.138 1.00 63.50 81 PHE A N 1
ATOM 660 C CA . PHE A 1 81 ? 0.643 12.884 5.282 1.00 63.50 81 PHE A CA 1
ATOM 661 C C . PHE A 1 81 ? 0.253 14.307 4.917 1.00 63.50 81 PHE A C 1
ATOM 663 O O . PHE A 1 81 ? -0.301 15.035 5.736 1.00 63.50 81 PHE A O 1
ATOM 670 N N . ALA A 1 82 ? 0.519 14.704 3.681 1.00 53.28 82 ALA A N 1
ATOM 671 C CA . ALA A 1 82 ? 0.259 16.053 3.263 1.00 53.28 82 ALA A CA 1
ATOM 672 C C . ALA A 1 82 ? -0.684 16.139 2.063 1.00 53.28 82 ALA A C 1
ATOM 674 O O . ALA A 1 82 ? -0.790 17.190 1.449 1.00 53.28 82 ALA A O 1
ATOM 675 N N . SER A 1 83 ? -1.557 15.153 1.843 1.00 54.28 83 SER A N 1
ATOM 676 C CA . SER A 1 83 ? -2.784 15.387 1.062 1.00 54.28 83 SER A CA 1
ATOM 677 C C . SER A 1 83 ? -3.672 16.511 1.637 1.00 54.28 83 SER A C 1
ATOM 679 O O . SER A 1 83 ? -4.642 16.887 0.997 1.00 54.28 83 SER A O 1
ATOM 681 N N . ASN A 1 84 ? -3.312 17.106 2.786 1.00 51.25 84 ASN A N 1
ATOM 682 C CA . ASN A 1 84 ? -3.824 18.403 3.241 1.00 51.25 84 ASN A CA 1
ATOM 683 C C . ASN A 1 84 ? 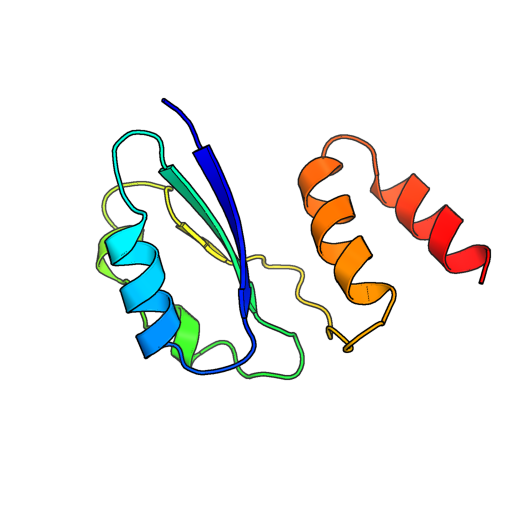-3.051 19.653 2.727 1.00 51.25 84 ASN A C 1
ATOM 685 O O . ASN A 1 84 ? -3.653 20.720 2.706 1.00 51.25 84 ASN A O 1
ATOM 689 N N . LYS A 1 85 ? -1.764 19.587 2.311 1.00 45.41 85 LYS A N 1
ATOM 690 C CA . LYS A 1 85 ? -0.934 20.748 1.856 1.00 45.41 85 LYS A CA 1
ATOM 691 C C . LYS A 1 85 ? 0.276 20.479 0.898 1.00 45.41 85 LYS A C 1
ATOM 693 O O . LYS A 1 85 ? 0.947 21.437 0.521 1.00 45.41 85 LYS A O 1
ATOM 698 N N . SER A 1 86 ? 0.625 19.252 0.481 1.00 53.25 86 SER A N 1
ATOM 699 C CA . SER A 1 86 ? 1.959 18.896 -0.073 1.00 53.25 86 SER A CA 1
ATOM 700 C C . SER A 1 86 ? 2.144 18.807 -1.572 1.00 53.25 86 SER A C 1
ATOM 702 O O . SER A 1 86 ? 3.299 18.682 -1.971 1.00 53.25 86 SER A O 1
ATOM 704 N N . GLU A 1 87 ? 1.116 18.807 -2.421 1.00 55.41 87 GLU A N 1
ATOM 705 C CA . GLU A 1 87 ? 1.385 18.606 -3.860 1.00 55.41 87 GLU A CA 1
ATOM 706 C C . GLU A 1 87 ? 2.403 19.643 -4.386 1.00 55.41 87 GLU A C 1
ATOM 708 O O . GLU A 1 87 ? 3.381 19.265 -5.030 1.00 55.41 87 GLU A O 1
ATOM 713 N N . LYS A 1 88 ? 2.320 20.895 -3.909 1.00 56.00 88 LYS A N 1
ATOM 714 C CA . LYS A 1 88 ? 3.315 21.955 -4.168 1.00 56.00 88 LYS A CA 1
ATOM 715 C C . LYS A 1 88 ? 4.699 21.711 -3.543 1.00 56.00 88 LYS A C 1
ATOM 717 O O . LYS A 1 88 ? 5.710 22.092 -4.125 1.00 56.00 88 LYS A O 1
ATOM 722 N N . LEU A 1 89 ? 4.775 21.099 -2.358 1.00 54.44 89 LEU A N 1
ATOM 723 C CA . LEU A 1 89 ? 6.048 20.818 -1.675 1.00 54.44 89 LEU A CA 1
ATOM 724 C C . LEU A 1 89 ? 6.801 19.665 -2.352 1.00 54.44 89 LEU A C 1
ATOM 726 O O . LEU A 1 89 ? 8.016 19.727 -2.509 1.00 54.44 89 LEU A O 1
ATOM 730 N N . ILE A 1 90 ? 6.077 18.637 -2.795 1.00 54.50 90 ILE A N 1
ATOM 731 C CA . ILE A 1 90 ? 6.651 17.487 -3.498 1.00 54.50 90 ILE A CA 1
ATOM 732 C C . ILE A 1 90 ? 7.173 17.912 -4.873 1.00 54.50 90 ILE A C 1
ATOM 734 O O . ILE A 1 90 ? 8.282 17.529 -5.230 1.00 54.50 90 ILE A O 1
ATOM 738 N N . GLU A 1 91 ? 6.438 18.747 -5.612 1.00 59.28 91 GLU A N 1
ATOM 739 C CA . GLU A 1 91 ? 6.935 19.332 -6.867 1.00 59.28 91 GLU A CA 1
ATOM 740 C C . GLU A 1 91 ? 8.187 20.188 -6.659 1.00 59.28 91 GLU A C 1
ATOM 742 O O . GLU A 1 91 ? 9.120 20.119 -7.459 1.00 59.28 91 GLU A O 1
ATOM 747 N N . LYS A 1 92 ? 8.244 20.960 -5.566 1.00 55.81 92 LYS A N 1
ATOM 748 C CA . LYS A 1 92 ? 9.421 21.762 -5.216 1.00 55.81 92 LYS A CA 1
ATOM 749 C C . LYS A 1 92 ? 10.644 20.886 -4.926 1.00 55.81 92 LYS A C 1
ATOM 751 O O . LYS A 1 92 ? 11.725 21.195 -5.409 1.00 55.81 92 LYS A O 1
ATOM 756 N N . LEU A 1 93 ? 10.469 19.785 -4.195 1.00 48.44 93 LEU A N 1
ATOM 757 C CA . LEU A 1 93 ? 11.556 18.854 -3.870 1.00 48.44 93 LEU A CA 1
ATOM 758 C C . LEU A 1 93 ? 12.026 18.049 -5.089 1.00 48.44 93 LEU A C 1
ATOM 760 O O . LEU A 1 93 ? 13.213 17.787 -5.214 1.00 48.44 93 LEU A O 1
ATOM 764 N N . GLN A 1 94 ? 11.128 17.700 -6.016 1.00 52.56 94 GLN A N 1
ATOM 765 C CA . GLN A 1 94 ? 11.495 17.001 -7.254 1.00 52.56 94 GLN A CA 1
ATOM 766 C C . GLN A 1 94 ? 12.249 17.876 -8.265 1.00 52.56 94 GLN A C 1
ATOM 768 O O . GLN A 1 94 ? 12.860 17.325 -9.167 1.00 52.56 94 GLN A O 1
ATOM 773 N N . LYS A 1 95 ? 12.180 19.209 -8.152 1.00 55.75 95 LYS A N 1
ATOM 774 C CA . LYS A 1 95 ? 12.923 20.153 -9.008 1.00 55.75 95 LYS A CA 1
ATOM 775 C C . LYS A 1 95 ? 14.298 20.539 -8.449 1.00 55.75 95 LYS A C 1
ATOM 777 O O . LYS A 1 95 ? 15.020 21.280 -9.104 1.00 55.75 95 LYS A O 1
ATOM 782 N N . GLN A 1 96 ? 14.621 20.119 -7.225 1.00 43.84 96 GLN A N 1
ATOM 783 C CA . GLN A 1 96 ? 15.872 20.462 -6.534 1.00 43.84 96 GLN A CA 1
ATOM 784 C C . GLN A 1 96 ? 16.943 19.362 -6.616 1.00 43.84 96 GLN A C 1
ATOM 786 O O . GLN A 1 96 ? 18.024 19.535 -6.061 1.00 43.84 96 GLN A O 1
ATOM 791 N N . TRP A 1 97 ? 16.646 18.269 -7.316 1.00 40.62 97 TRP A N 1
ATOM 792 C CA . TRP A 1 97 ? 17.528 17.144 -7.626 1.00 40.62 97 TRP A CA 1
ATOM 793 C C . TRP A 1 97 ? 17.324 16.762 -9.091 1.00 40.62 97 TRP A C 1
ATOM 795 O O . TRP A 1 97 ? 18.258 16.175 -9.673 1.00 40.62 97 TRP A O 1
#

Solvent-accessible surface area (backbone atoms only — not comparable to full-atom values): 5909 Å² total; per-residue (Å²): 111,80,44,80,46,78,45,81,42,76,71,61,49,68,59,52,46,54,50,50,69,72,66,61,56,77,54,42,33,39,39,37,39,54,28,50,88,41,84,56,69,66,50,72,69,46,62,64,74,46,73,74,80,49,89,36,59,41,74,52,84,89,56,54,65,68,47,87,98,36,70,44,54,56,50,58,54,49,52,68,77,22,74,86,74,28,74,68,55,52,55,54,57,66,72,75,112

Foldseek 3Di:
DADEAEDEDADDLVVVLVVCVVPDDPNAAYEYAYAPVHDCPSNVPRPPVDVPDDNRYDYDPDHYHDDDVDCVVVVSVQCVVPVVPPPVVVVVVVVVD

pLDDT: mean 80.17, std 16.03, range [40.62, 95.44]

Radius of gyration: 14.49 Å; Cα contacts (8 Å, |Δi|>4): 99; chains: 1; bounding box: 36×36×32 Å

Secondary structure (DSSP, 8-state):
--EEEEEEESS-HHHHHHHHHHH--TTEEEEEEE-TTS-SHHHHTS-THHHHS-TTEEE-SS-----TTSHHHHHHHHHHHTTTT-HHHHHHHHT--

Mean predicted aligned error: 8.01 Å

Nearest PDB structures (foldseek):
  6aok-assembly1_A  TM=4.877E-01  e=7.324E-01  Legionella pneumophila subsp. pneumophila str. Philadelphia 1
  3g5t-assembly1_A  TM=5.555E-01  e=4.871E+00  Saccharomyces cerevisiae
  4k25-assembly1_A-2  TM=4.208E-01  e=1.542E+00  Saccharomyces cerevisiae S288C
  6tek-assembly1_B  TM=6.058E-01  e=6.832E+00  Mycolicibacterium thermoresistibile
  3hbm-assembly1_A  TM=5.352E-01  e=7.310E+00  Campylobacter jejuni subsp. jejuni NCTC 11168 = ATCC 700819

Sequence (97 aa):
MNIAFLISVYKDPAQLKRLINALQGDGSHFFIHVDKKVDISSFLQICPEFHADNQSLTYLEKRFPVYWGGFSQFKLIARKFASNKSEKLIEKLQKQW

=== Feature glossary ===
The record interleaves many kinds of information about one protein. Here is each kind framed as the question it answers.

Q: Are the domains correctly placed relative to each other?
A: Predicted aligned error is AlphaFold's pairwise confidence. Unlike pLDDT (per-residue), PAE is per-residue-pair and captures whether two parts of the structure are correctly placed relative to each other. Units are ångströms of expected positional error.

Q: Which residues are in helices, strands, or loops?
A: Eight-state secondary structure (DSSP): H is the canonical α-helix, G the tighter 3₁₀-helix, I the wider π-helix; E/B are β-structure, T and S are turns and bends, and '-' is everything else. DSSP derives these from the pattern of main-chain N–H···O=C hydrogen bonds, not from the sequence.

Q: What if only a Cα trace is available?
A: P-SEA three-state annotation labels each residue as helix, strand, or coil based purely on the geometry of the Cα trace. It serves as a fallback when the full backbone (and thus DSSP) is unavailable.

Q: What are the backbone torsion angles?
A: φ (phi) and ψ (psi) are the two rotatable backbone dihedrals per residue: φ is the C(i-1)–N–Cα–C torsion, ψ is the N–Cα–C–N(i+1) torsion, both in degrees on (−180°, 180°]. α-helical residues cluster near (−60°, −45°); β-strand residues near (−120°, +130°). A Ramachandran plot is simply a scatter of (φ, ψ) for every residue.

Q: What known structures does this most resemble?
A: Structural nearest neighbors (via Foldseek easy-search vs the PDB). Reported per hit: target PDB id, E-value, and alignment TM-score. A TM-score above ~0.5 is the conventional threshold for 'same fold'.

Q: What family and function is it annotated with?
A: Database cross-references. InterPro integrates a dozen domain/family signature databases into unified entries with residue-range hits. GO terms attach function/process/location labels with evidence codes. CATH codes position the fold in a four-level structural taxonomy. Organism is the NCBI-taxonomy species name.

Q: Which residues are buried vs exposed?
A: Solvent accessibility: the surface area of each residue that a 1.4 Å water probe can touch, in Å². When only backbone atoms are present the absolute values are lower than full-atom SASA (side chains contribute most of the area) and are flagged as backbone-only.

Q: What do the diagnostic plots show?
A: Three diagnostic plots accompany the record. The Cα contact map visualizes the tertiary structure as a 2D adjacency matrix (8 Å cutoff, sequence-local contacts suppressed). The Ramachandran plot shows the distribution of backbone (φ, ψ) torsions, with points in the α and β basins reflecting secondary structure content. The PAE plot shows AlphaFold's inter-residue confidence as a color matrix.

Q: What is the amino-acid chain?
A: The amino-acid sequence is the protein's primary structure: the linear order of residues from the N-terminus to the C-terminus, written in one-letter code. Everything else here — the 3D coordinates, the secondary structure, the domain annotations — is ultimately a consequence of this string.

Q: What do the rendered images show?
A: The six renders are orthographic views along the three Cartesian axes in both directions. Representation (cartoon, sticks, or surface) and color scheme (sequence-rainbow or by-chain) vary across proteins so the training set covers all the common visualization conventio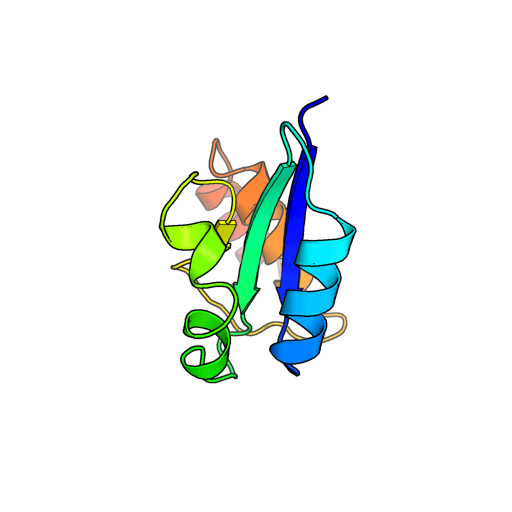ns.

Q: Where is each backbone atom in 3D?
A: The mmCIF table is the protein's shape written out atom by atom. For each backbone N, Cα, C, and carbonyl O, it records an (x, y, z) coordinate triple in Å plus the residue type, chain letter, and residue number.

Q: How mobile is each atom in the crystal?
A: For experimental (PDB) structures, the B-factor (temperature factor) quantifies the positional spread of each atom in the crystal — a combination of thermal vibration and static disorder — in units of Å². High B-factors mark flexible loops or poorly resolved regions; low B-factors mark the rigid, well-ordered core.

Q: How big and how compact is the whole molecule?
A: Three whole-structure scalars: the radius of gyration (RMS distance of Cα from centroid, in Å), the count of Cα–Cα contacts (pairs closer than 8 Å and separated by more than four residues in sequence — i.e. tertiary, not local, contacts), and the bounding-box dimensions. Together they distinguish compact globular folds from extended fibres or disordered chains.

Q: What does the local fold look like, residue by residue?
A: A 3Di character summarizes, for each residue, the relative orientation of the Cα frame of its nearest spatial neighbor. Because it encodes fold topology rather than chemistry, 3Di alignments detect remote structural similarity that sequence alignment misses.

Q: How confident is the AlphaFold model at each residue?
A: For AlphaFold models, the B-factor field carries pLDDT — the model's own estimate of local accuracy on a 0–100 scale. Regions with pLDDT<50 should be treated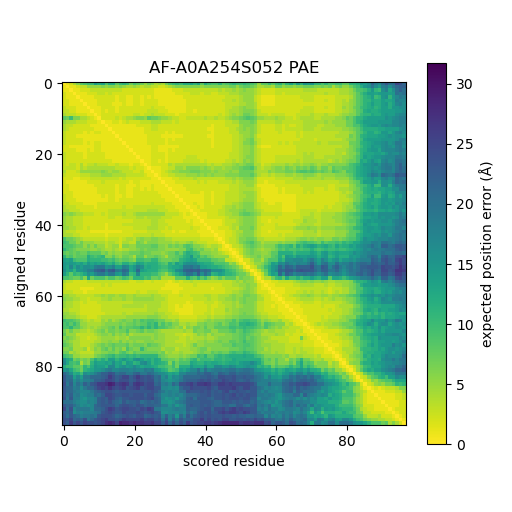 as essentially unmodeled; they often correspond to intrinsically disordered segments.